Protein AF-A0A5K1AXL9-F1 (afdb_monomer_lite)

Foldseek 3Di:
DDDPVVLVVLCVVVVNPPVNSVVVVVVVVVCCCVLVVVNADDCVLQVVVVVLVFKDWDAADPVRHTDMGGNVVSDDPPDDDVSSVVNVVVNVVVVVVVVD

Radius of gyration: 15.62 Å; chains: 1; bounding box: 32×28×42 Å

InterPro domains:
  IPR011074 CRAL/TRIO, N-terminal domain [SM01100] (3-28)
  IPR036273 CRAL/TRIO, N-terminal domain superfamily [SSF46938] (2-37)
  IPR036865 CRAL-TRIO lipid binding domain superfamily [G3DSA:3.40.525.10] (1-98)

pLDDT: mean 89.52, std 8.22, range [56.31, 98.12]

Secondary structure (DSSP, 8-state):
---HHHHHHHHHTTTT-HHHHHHHHHHHHHHHHHH-TTSS--GGGSHHHHHTT-EEEEEE-TTS-EEEEE-GGG---SS--HHHHHHHHHHHHHHHHH--

Organism: NCBI:txid210225

Sequence (100 aa):
DHDDLTLRRFLRARDLNVDKAAALFLKFLRWRREFVPKGSISESEILNEIAKEKMFGQGFDKKGRPISVVIGARHTCFNRDIDEFKRTYVFFLALVQLSR

Structure (mmCIF, N/CA/C/O backbone):
data_AF-A0A5K1AXL9-F1
#
_entry.id   AF-A0A5K1AXL9-F1
#
loop_
_atom_site.group_PDB
_atom_site.id
_atom_site.type_symbol
_atom_site.label_atom_id
_atom_site.label_alt_id
_atom_site.label_comp_id
_atom_site.label_asym_id
_atom_site.label_entity_id
_atom_site.label_seq_id
_atom_site.pdbx_PDB_ins_code
_atom_site.Cartn_x
_atom_site.Cartn_y
_atom_site.Cartn_z
_atom_site.occupancy
_atom_site.B_iso_or_equiv
_atom_site.auth_seq_id
_atom_site.auth_comp_id
_atom_site.auth_asym_id
_atom_site.auth_atom_id
_atom_site.pdbx_PDB_model_num
ATOM 1 N N . ASP A 1 1 ? 7.622 5.560 17.108 1.00 56.31 1 ASP A N 1
ATOM 2 C CA . ASP A 1 1 ? 6.171 5.706 17.318 1.00 56.31 1 ASP A CA 1
ATOM 3 C C . ASP A 1 1 ? 5.430 5.829 16.003 1.00 56.31 1 ASP A C 1
ATOM 5 O O . ASP A 1 1 ? 5.959 6.411 15.063 1.00 56.31 1 ASP A O 1
ATOM 9 N N . HIS A 1 2 ? 4.254 5.209 15.907 1.00 76.06 2 HIS A N 1
ATOM 10 C CA . HIS A 1 2 ? 3.340 5.415 14.783 1.00 76.06 2 HIS A CA 1
ATOM 11 C C . HIS A 1 2 ? 2.405 6.570 15.126 1.00 76.06 2 HIS A C 1
ATOM 13 O O . HIS A 1 2 ? 1.928 6.642 16.255 1.00 76.06 2 HIS A O 1
ATOM 19 N N . ASP A 1 3 ? 2.149 7.452 14.162 1.00 85.88 3 ASP A N 1
ATOM 20 C CA . ASP A 1 3 ? 1.274 8.599 14.376 1.00 85.88 3 ASP A CA 1
ATOM 21 C C . ASP A 1 3 ? -0.192 8.186 14.618 1.00 85.88 3 ASP A C 1
ATOM 23 O O . ASP A 1 3 ? -0.662 7.112 14.213 1.00 85.88 3 ASP A O 1
ATOM 27 N N . ASP A 1 4 ? -0.946 9.077 15.262 1.00 90.06 4 ASP A N 1
ATOM 28 C CA . ASP A 1 4 ? -2.379 8.900 15.517 1.00 90.06 4 ASP A CA 1
ATOM 29 C C . ASP A 1 4 ? -3.162 8.625 14.229 1.00 90.06 4 ASP A C 1
ATOM 31 O O . ASP A 1 4 ? -4.161 7.896 14.225 1.00 90.06 4 ASP A O 1
ATOM 35 N N . LEU A 1 5 ? -2.711 9.199 13.109 1.00 86.50 5 LEU A N 1
ATOM 36 C CA . LEU A 1 5 ? -3.330 9.009 11.806 1.00 86.50 5 LEU A CA 1
ATOM 37 C C . LEU A 1 5 ? -3.239 7.547 11.353 1.00 86.50 5 LEU A C 1
ATOM 39 O O . LEU A 1 5 ? -4.233 6.993 10.874 1.00 86.50 5 LEU A O 1
ATOM 43 N N . THR A 1 6 ? -2.085 6.910 11.537 1.00 88.25 6 THR A N 1
ATOM 44 C CA . THR A 1 6 ? -1.854 5.498 11.238 1.00 88.25 6 THR A CA 1
ATOM 45 C C . THR A 1 6 ? -2.753 4.628 12.100 1.00 88.25 6 THR A C 1
ATOM 47 O O . THR A 1 6 ? -3.491 3.810 11.553 1.00 88.25 6 THR A O 1
ATOM 50 N N . LEU A 1 7 ? -2.785 4.842 13.417 1.00 92.50 7 LEU A N 1
ATOM 51 C CA . LEU A 1 7 ? -3.619 4.051 14.333 1.00 92.50 7 LEU A CA 1
ATOM 52 C C . LEU A 1 7 ? -5.118 4.163 13.998 1.00 92.50 7 LEU A C 1
ATOM 54 O O . LEU A 1 7 ? -5.826 3.152 13.924 1.00 92.50 7 LEU A O 1
ATOM 58 N N . ARG A 1 8 ? -5.601 5.371 13.676 1.00 93.38 8 ARG A N 1
ATOM 59 C CA . ARG A 1 8 ? -6.993 5.605 13.246 1.00 93.38 8 ARG A CA 1
ATOM 60 C C . ARG A 1 8 ? -7.369 4.835 11.978 1.00 93.38 8 ARG A C 1
ATOM 62 O O . ARG A 1 8 ? -8.534 4.463 11.833 1.00 93.38 8 ARG A O 1
ATOM 69 N N . ARG A 1 9 ? -6.430 4.569 11.060 1.00 91.56 9 ARG A N 1
ATOM 70 C CA . ARG A 1 9 ? -6.703 3.769 9.847 1.00 91.56 9 ARG A CA 1
ATOM 71 C C . ARG A 1 9 ? -7.071 2.327 10.203 1.00 91.56 9 ARG A C 1
ATOM 73 O O . ARG A 1 9 ? -8.028 1.803 9.637 1.00 91.56 9 ARG A O 1
ATOM 80 N N . PHE A 1 10 ? -6.378 1.713 11.164 1.00 94.88 10 PHE A N 1
ATOM 81 C CA . PHE A 1 10 ? -6.666 0.342 11.607 1.00 94.88 10 PHE A CA 1
ATOM 82 C C . PHE A 1 10 ? -8.005 0.243 12.337 1.00 94.88 10 PHE A C 1
ATOM 84 O O . PHE A 1 10 ? -8.767 -0.686 12.073 1.00 94.88 10 PHE A O 1
ATOM 91 N N . LEU A 1 11 ? -8.323 1.230 13.181 1.00 96.94 11 LEU A N 1
ATOM 92 C CA . LEU A 1 11 ? -9.625 1.317 13.848 1.00 96.94 11 LEU A CA 1
ATOM 93 C C . LEU A 1 11 ? -10.766 1.459 12.837 1.00 96.94 11 LEU A C 1
ATOM 95 O O . LEU A 1 11 ? -11.720 0.686 12.874 1.00 96.94 11 LEU A O 1
ATOM 99 N N . ARG A 1 12 ? -10.652 2.390 11.881 1.00 94.50 12 ARG A N 1
ATOM 100 C CA . ARG A 1 12 ? -11.661 2.575 10.822 1.00 94.50 12 ARG A CA 1
ATOM 101 C C . ARG A 1 12 ? -11.842 1.324 9.964 1.00 94.50 12 ARG A C 1
ATOM 103 O O . ARG A 1 12 ? -12.960 1.012 9.584 1.00 94.50 12 ARG A O 1
ATOM 110 N N . ALA A 1 13 ? -10.765 0.594 9.679 1.00 94.56 13 ALA A N 1
ATOM 111 C CA . ALA A 1 13 ? -10.823 -0.635 8.888 1.00 94.56 13 ALA A CA 1
ATOM 112 C C . ALA A 1 13 ? -11.513 -1.809 9.608 1.00 94.56 13 ALA A C 1
ATOM 114 O O . ALA A 1 13 ? -11.749 -2.846 8.984 1.00 94.56 13 ALA A O 1
ATOM 115 N N . ARG A 1 14 ? -11.769 -1.697 10.915 1.00 97.31 14 ARG A N 1
ATOM 116 C CA . ARG A 1 14 ? -12.371 -2.744 11.753 1.00 97.31 14 ARG A CA 1
ATOM 117 C C . ARG A 1 14 ? -13.529 -2.207 12.594 1.00 97.31 14 ARG A C 1
ATOM 119 O O . ARG A 1 14 ? -13.737 -2.686 13.703 1.00 97.31 14 ARG A O 1
ATOM 126 N N . ASP A 1 15 ? -14.252 -1.216 12.072 1.00 96.81 15 ASP A N 1
ATOM 127 C CA . ASP A 1 15 ? -15.472 -0.664 12.678 1.00 96.81 15 ASP A CA 1
ATOM 128 C C . ASP A 1 15 ? -15.281 -0.211 14.135 1.00 96.81 15 ASP A C 1
ATOM 130 O O . ASP A 1 15 ? -16.136 -0.415 14.990 1.00 96.81 15 ASP A O 1
ATOM 134 N N . LEU A 1 16 ? -14.115 0.377 14.427 1.00 96.69 16 LEU A N 1
ATOM 135 C CA . LEU A 1 16 ? -13.694 0.830 15.759 1.00 96.69 16 LEU A CA 1
ATOM 136 C C . LEU A 1 16 ? -13.584 -0.289 16.813 1.00 96.69 16 LEU A C 1
ATOM 138 O O . LEU A 1 16 ? -13.427 -0.004 17.999 1.00 96.69 16 LEU A O 1
ATOM 142 N N . ASN A 1 17 ? -13.590 -1.560 16.403 1.00 98.06 17 ASN A N 1
ATOM 143 C CA . ASN A 1 17 ? -13.312 -2.679 17.294 1.00 98.06 17 ASN A CA 1
ATOM 144 C C . ASN A 1 17 ? -11.812 -2.733 17.623 1.00 98.06 17 ASN A C 1
ATOM 146 O O . ASN A 1 17 ? -10.985 -3.063 16.766 1.00 98.06 17 ASN A O 1
ATOM 150 N N . VAL A 1 18 ? -11.478 -2.415 18.874 1.00 97.69 18 VAL A N 1
ATOM 151 C CA . VAL A 1 18 ? -10.094 -2.285 19.350 1.00 97.69 18 VAL A CA 1
ATOM 152 C C . VAL A 1 18 ? -9.313 -3.588 19.186 1.00 97.69 18 VAL A C 1
ATOM 154 O O . VAL A 1 18 ? -8.234 -3.564 18.598 1.00 97.69 18 VAL A O 1
ATOM 157 N N . ASP A 1 19 ? -9.867 -4.726 19.604 1.00 98.06 19 ASP A N 1
ATOM 158 C CA . ASP A 1 19 ? -9.166 -6.017 19.556 1.00 98.06 19 ASP A CA 1
ATOM 159 C C . ASP A 1 19 ? -8.841 -6.442 18.119 1.00 98.06 19 ASP A C 1
ATOM 161 O O . ASP A 1 19 ? -7.713 -6.824 17.794 1.00 98.06 19 ASP A O 1
ATOM 165 N N . LYS A 1 20 ? -9.816 -6.316 17.210 1.00 98.12 20 LYS A N 1
ATOM 166 C CA . LYS A 1 20 ? -9.632 -6.626 15.785 1.00 98.12 20 LYS A CA 1
ATOM 167 C C . LYS A 1 20 ? -8.651 -5.661 15.122 1.00 98.12 20 LYS A C 1
ATOM 169 O O . LYS A 1 20 ? -7.860 -6.091 14.277 1.00 98.12 20 LYS A O 1
ATOM 174 N N . ALA A 1 21 ? -8.700 -4.375 15.471 1.00 97.62 21 ALA A N 1
ATOM 175 C CA . ALA A 1 21 ? -7.778 -3.368 14.956 1.00 97.62 21 ALA A CA 1
ATOM 176 C C . ALA A 1 21 ? -6.345 -3.620 15.441 1.00 97.62 21 ALA A C 1
ATOM 178 O O . ALA A 1 21 ? -5.425 -3.610 14.624 1.00 97.62 21 ALA A O 1
ATOM 179 N N . ALA A 1 22 ? -6.158 -3.928 16.727 1.00 97.25 22 ALA A N 1
ATOM 180 C CA . ALA A 1 22 ? -4.864 -4.261 17.315 1.00 97.25 22 ALA A CA 1
ATOM 181 C C . ALA A 1 22 ? -4.270 -5.528 16.684 1.00 97.25 22 ALA A C 1
ATOM 183 O O . ALA A 1 22 ? -3.118 -5.525 16.247 1.00 97.25 22 ALA A O 1
ATOM 184 N N . ALA A 1 23 ? -5.069 -6.588 16.528 1.00 98.06 23 ALA A N 1
ATOM 185 C CA . ALA A 1 23 ? -4.633 -7.810 15.855 1.00 98.06 23 ALA A CA 1
ATOM 186 C C . ALA A 1 23 ? -4.226 -7.561 14.390 1.00 98.06 23 ALA A C 1
ATOM 188 O O . ALA A 1 23 ? -3.235 -8.121 13.912 1.00 98.06 23 ALA A O 1
ATOM 189 N N . LEU A 1 24 ? -4.963 -6.711 13.663 1.00 97.31 24 LEU A N 1
ATOM 190 C CA . LEU A 1 24 ? -4.600 -6.309 12.302 1.00 97.31 24 LEU A CA 1
ATOM 191 C C . LEU A 1 24 ? -3.308 -5.485 12.280 1.00 97.31 24 LEU A C 1
ATOM 193 O O . LEU A 1 24 ? -2.453 -5.717 11.426 1.00 97.31 24 LEU A O 1
ATOM 197 N N . PHE A 1 25 ? -3.158 -4.551 13.217 1.00 96.00 25 PHE A N 1
ATOM 198 C CA . PHE A 1 25 ? -1.986 -3.693 13.327 1.00 96.00 25 PHE A CA 1
ATOM 199 C C . PHE A 1 25 ? -0.720 -4.506 13.607 1.00 96.00 25 PHE A C 1
ATOM 201 O O . PHE A 1 25 ? 0.270 -4.351 12.900 1.00 96.00 25 PHE A O 1
ATOM 208 N N . LEU A 1 26 ? -0.765 -5.463 14.537 1.00 96.75 26 LEU A N 1
ATOM 209 C CA . LEU A 1 26 ? 0.365 -6.356 14.816 1.00 96.75 26 LEU A CA 1
ATOM 210 C C . LEU A 1 26 ? 0.769 -7.190 13.589 1.00 96.75 26 LEU A C 1
ATOM 212 O O . LEU A 1 26 ? 1.960 -7.321 13.294 1.00 96.75 26 LEU A O 1
ATOM 216 N N . LYS A 1 27 ? -0.209 -7.710 12.831 1.00 97.25 27 LYS A N 1
ATOM 217 C CA . LYS A 1 27 ? 0.055 -8.407 11.558 1.00 97.25 27 LYS A CA 1
ATOM 218 C C . LYS A 1 27 ? 0.718 -7.481 10.540 1.00 97.25 27 LYS A C 1
ATOM 220 O O . LYS A 1 27 ? 1.684 -7.884 9.898 1.00 97.25 27 LYS A O 1
ATOM 225 N N . PHE A 1 28 ? 0.235 -6.245 10.426 1.00 93.88 28 PHE A N 1
ATOM 226 C CA . PHE A 1 28 ? 0.829 -5.227 9.565 1.00 93.88 28 PHE A CA 1
ATOM 227 C C . PHE A 1 28 ? 2.270 -4.892 9.968 1.00 93.88 28 PHE A C 1
ATOM 229 O O . PHE A 1 28 ? 3.130 -4.832 9.096 1.00 93.88 28 PHE A O 1
ATOM 236 N N . LEU A 1 29 ? 2.570 -4.732 11.261 1.00 93.94 29 LEU A N 1
ATOM 237 C CA . LEU A 1 29 ? 3.927 -4.438 11.736 1.00 93.94 29 LEU A CA 1
ATOM 238 C C . LEU A 1 29 ? 4.916 -5.566 11.443 1.00 93.94 29 LEU A C 1
ATOM 240 O O . LEU A 1 29 ? 6.083 -5.299 11.158 1.00 93.94 29 LEU A O 1
ATOM 244 N N . ARG A 1 30 ? 4.475 -6.824 11.547 1.00 96.06 30 ARG A N 1
ATOM 245 C CA . ARG A 1 30 ? 5.301 -7.975 11.166 1.00 96.06 30 ARG A CA 1
ATOM 246 C C . ARG A 1 30 ? 5.553 -7.975 9.660 1.00 96.06 30 ARG A C 1
ATOM 248 O O . ARG A 1 30 ? 6.704 -7.953 9.243 1.00 96.06 30 ARG A O 1
ATOM 255 N N . TRP A 1 31 ? 4.487 -7.876 8.866 1.00 95.56 31 TRP A N 1
ATOM 256 C CA . TRP A 1 31 ? 4.592 -7.819 7.409 1.00 95.56 31 TRP A CA 1
ATOM 257 C C . TRP A 1 31 ? 5.470 -6.655 6.932 1.00 95.56 31 TRP A C 1
ATOM 259 O O . TRP A 1 31 ? 6.288 -6.839 6.041 1.00 95.56 31 TRP A O 1
ATOM 269 N N . ARG A 1 32 ? 5.361 -5.466 7.539 1.00 92.88 32 ARG A N 1
ATOM 270 C CA . ARG A 1 32 ? 6.160 -4.297 7.146 1.00 92.88 32 ARG A CA 1
ATOM 271 C C . ARG A 1 32 ? 7.651 -4.514 7.399 1.00 92.88 32 ARG A C 1
ATOM 273 O O . ARG A 1 32 ? 8.449 -4.116 6.562 1.00 92.88 32 ARG A O 1
ATOM 280 N N . ARG A 1 33 ? 8.021 -5.158 8.511 1.00 93.38 33 ARG A N 1
ATOM 281 C CA . ARG A 1 33 ? 9.421 -5.502 8.817 1.00 93.38 33 ARG A CA 1
ATOM 282 C C . ARG A 1 33 ? 10.000 -6.510 7.827 1.00 93.38 33 ARG A C 1
ATOM 284 O O . ARG A 1 33 ? 11.157 -6.381 7.451 1.00 93.38 33 ARG A O 1
ATOM 291 N N . GLU A 1 34 ? 9.195 -7.480 7.407 1.00 94.62 34 GLU A N 1
ATOM 292 C CA . GLU A 1 34 ? 9.612 -8.529 6.471 1.00 94.62 34 GLU A CA 1
ATOM 293 C C . GLU A 1 34 ? 9.659 -8.025 5.019 1.00 94.62 34 GLU A C 1
ATOM 295 O O . GLU A 1 34 ? 10.615 -8.288 4.298 1.00 94.62 34 GLU A O 1
ATOM 300 N N . PHE A 1 35 ? 8.634 -7.287 4.586 1.00 93.25 35 PHE A N 1
ATOM 301 C CA . PHE A 1 35 ? 8.428 -6.919 3.182 1.00 93.25 35 PHE A CA 1
ATOM 302 C C . PHE A 1 35 ? 8.985 -5.536 2.811 1.00 93.25 35 PHE A C 1
ATOM 304 O O . PHE A 1 35 ? 9.324 -5.302 1.654 1.00 93.25 35 PHE A O 1
ATOM 311 N N . VAL A 1 36 ? 9.086 -4.611 3.774 1.00 92.75 36 VAL A N 1
ATOM 312 C CA . VAL A 1 36 ? 9.607 -3.244 3.573 1.00 92.75 36 VAL A CA 1
ATOM 313 C C . VAL A 1 36 ? 10.695 -2.939 4.617 1.00 92.75 36 VAL A C 1
ATOM 315 O O . VAL A 1 36 ? 10.545 -2.022 5.431 1.00 92.75 36 VAL A O 1
ATOM 318 N N . PRO A 1 37 ? 11.808 -3.699 4.629 1.00 91.31 37 PRO A N 1
ATOM 319 C CA . PRO A 1 37 ? 12.817 -3.618 5.688 1.00 91.31 37 PRO A CA 1
ATOM 320 C C . PRO A 1 37 ? 13.509 -2.249 5.762 1.00 91.31 37 PRO A C 1
ATOM 322 O O . PRO A 1 37 ? 13.920 -1.824 6.837 1.00 91.31 37 PRO A O 1
ATOM 325 N N . LYS A 1 38 ? 13.587 -1.522 4.640 1.00 91.44 38 LYS A N 1
ATOM 326 C CA . LYS A 1 38 ? 14.154 -0.164 4.560 1.00 91.44 38 LYS A CA 1
ATOM 327 C C . LYS A 1 38 ? 13.168 0.939 4.975 1.00 91.44 38 LYS A C 1
ATOM 329 O O . LYS A 1 38 ? 13.484 2.118 4.883 1.00 91.44 38 LYS A O 1
ATOM 334 N N . GLY A 1 39 ? 11.952 0.581 5.390 1.00 89.50 39 GLY A N 1
ATOM 335 C CA . GLY A 1 39 ? 10.900 1.519 5.796 1.00 89.50 39 GLY A CA 1
ATOM 336 C C . GLY A 1 39 ? 10.078 2.107 4.642 1.00 89.50 39 GLY A C 1
ATOM 337 O O . GLY A 1 39 ? 8.890 2.385 4.842 1.00 89.50 39 GLY A O 1
ATOM 338 N N . SER A 1 40 ? 10.653 2.217 3.445 1.00 91.50 40 SER A N 1
ATOM 339 C CA . SER A 1 40 ? 9.991 2.600 2.193 1.00 91.50 40 SER A CA 1
ATOM 340 C C . SER A 1 40 ? 10.485 1.745 1.018 1.00 91.50 40 SER A C 1
ATOM 342 O O . SER A 1 40 ? 11.463 1.010 1.139 1.00 91.50 40 SER A O 1
ATOM 344 N N . ILE A 1 41 ? 9.772 1.830 -0.105 1.00 94.25 41 ILE A N 1
ATOM 345 C CA . ILE A 1 41 ? 10.179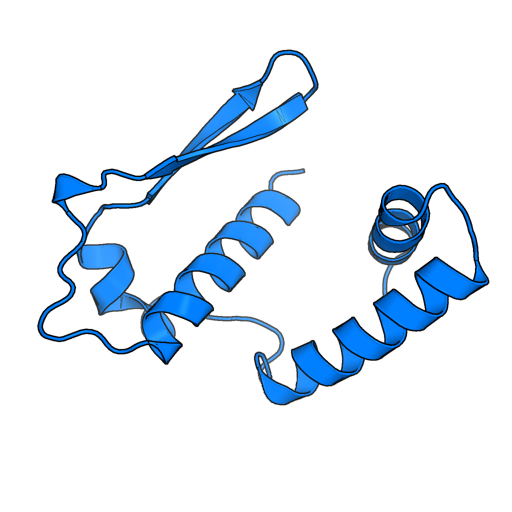 1.262 -1.395 1.00 94.25 41 ILE A CA 1
ATOM 346 C C . ILE A 1 41 ? 10.588 2.445 -2.270 1.00 94.25 41 ILE A C 1
ATOM 348 O O . ILE A 1 41 ? 9.852 3.430 -2.327 1.00 94.25 41 ILE A O 1
ATOM 352 N N . SER A 1 42 ? 11.752 2.377 -2.911 1.00 93.50 42 SER A N 1
ATOM 353 C CA . SER A 1 42 ? 12.212 3.400 -3.855 1.00 93.50 42 SER A CA 1
ATOM 354 C C . SER A 1 42 ? 11.827 3.043 -5.287 1.00 93.50 42 SER A C 1
ATOM 356 O O . SER A 1 42 ? 11.659 1.873 -5.619 1.00 93.50 42 SER A O 1
ATOM 358 N N . GLU A 1 43 ? 11.757 4.044 -6.167 1.00 92.25 43 GLU A N 1
ATOM 359 C CA . GLU A 1 43 ? 11.466 3.833 -7.594 1.00 92.25 43 GLU A CA 1
ATOM 360 C C . GLU A 1 43 ? 12.479 2.901 -8.275 1.00 92.25 43 GLU A C 1
ATOM 362 O O . GLU A 1 43 ? 12.110 2.099 -9.127 1.00 92.25 43 GLU A O 1
ATOM 367 N N . SER A 1 44 ? 13.744 2.928 -7.843 1.00 94.06 44 SER A N 1
ATOM 368 C CA . SER A 1 44 ? 14.784 2.017 -8.334 1.00 94.06 44 SER A CA 1
ATOM 369 C C . SER A 1 44 ? 14.489 0.536 -8.069 1.00 94.06 44 SER A C 1
ATOM 371 O O . SER A 1 44 ? 14.986 -0.314 -8.800 1.00 94.06 44 SER A O 1
ATOM 373 N N . GLU A 1 45 ? 13.678 0.209 -7.056 1.00 93.56 45 GLU A N 1
ATOM 374 C CA . GLU A 1 45 ? 13.288 -1.172 -6.744 1.00 93.56 45 GLU A CA 1
ATOM 375 C C . GLU A 1 45 ? 12.131 -1.682 -7.614 1.00 93.56 45 GLU A C 1
ATOM 377 O O . GLU A 1 45 ? 11.781 -2.857 -7.496 1.00 93.56 45 GLU A O 1
ATOM 382 N N . ILE A 1 46 ? 11.522 -0.807 -8.426 1.00 93.56 46 ILE A N 1
ATOM 383 C CA . ILE A 1 46 ? 10.314 -1.065 -9.229 1.00 93.56 46 ILE A CA 1
ATOM 384 C C . ILE A 1 46 ? 10.397 -0.472 -10.647 1.00 93.56 46 ILE A C 1
ATOM 386 O O . ILE A 1 46 ? 9.375 -0.235 -11.297 1.00 93.56 46 ILE A O 1
ATOM 390 N N . LEU A 1 47 ? 11.612 -0.186 -11.123 1.00 93.06 47 LEU A N 1
ATOM 391 C CA . LEU A 1 47 ? 11.851 0.541 -12.369 1.00 93.06 47 LEU A CA 1
ATOM 392 C C . LEU A 1 47 ? 11.220 -0.159 -13.585 1.00 93.06 47 LEU A C 1
ATOM 394 O O . LEU A 1 47 ? 10.648 0.511 -14.446 1.00 93.06 47 LEU A O 1
ATOM 398 N N . ASN A 1 48 ? 11.274 -1.494 -13.655 1.00 90.62 48 ASN A N 1
ATOM 399 C CA . ASN A 1 48 ? 10.725 -2.242 -14.788 1.00 90.62 48 ASN A CA 1
ATOM 400 C C . ASN A 1 48 ? 9.196 -2.210 -14.776 1.00 90.62 48 ASN A C 1
ATOM 402 O O . ASN A 1 48 ? 8.560 -2.198 -15.829 1.00 90.62 48 ASN A O 1
ATOM 406 N N . GLU A 1 49 ? 8.586 -2.213 -13.593 1.00 90.69 49 GLU A N 1
ATOM 407 C CA . GLU A 1 49 ? 7.137 -2.100 -13.443 1.00 90.69 49 GLU A CA 1
ATOM 408 C C . GLU A 1 49 ? 6.617 -0.682 -13.717 1.00 90.69 49 GLU A C 1
ATOM 410 O O . GLU A 1 49 ? 5.555 -0.542 -14.331 1.00 90.69 49 GLU A O 1
ATOM 415 N N . ILE A 1 50 ? 7.379 0.357 -13.353 1.00 89.94 50 ILE A N 1
ATOM 416 C CA . ILE A 1 50 ? 7.093 1.750 -13.733 1.00 89.94 50 ILE A CA 1
ATOM 417 C C . ILE A 1 50 ? 7.180 1.916 -15.253 1.00 89.94 50 ILE A C 1
ATOM 419 O O . ILE A 1 50 ? 6.259 2.467 -15.856 1.00 89.94 50 ILE A O 1
ATOM 423 N N . ALA A 1 51 ? 8.230 1.381 -15.886 1.00 90.50 51 ALA A N 1
ATOM 424 C CA . ALA A 1 51 ? 8.456 1.489 -17.330 1.00 90.50 51 ALA A CA 1
ATOM 425 C C . ALA A 1 51 ? 7.332 0.870 -18.183 1.00 90.50 51 ALA A C 1
ATOM 427 O O . ALA A 1 51 ? 7.158 1.235 -19.343 1.00 90.50 51 ALA A O 1
ATOM 428 N N . LYS A 1 52 ? 6.532 -0.047 -17.620 1.00 89.19 52 LYS A N 1
ATOM 429 C CA . LYS A 1 52 ? 5.348 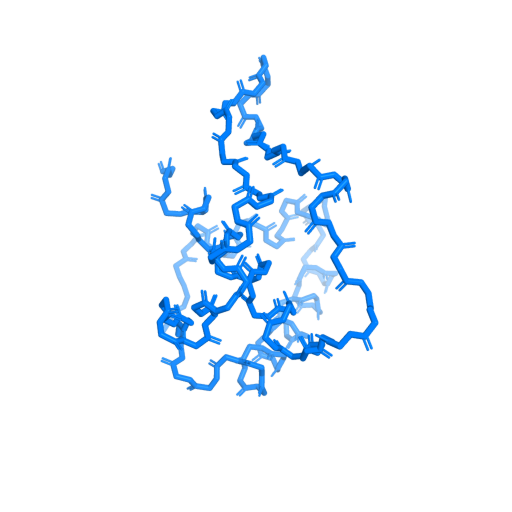-0.613 -18.293 1.00 89.19 52 LYS A CA 1
ATOM 430 C C . LYS A 1 52 ? 4.189 0.380 -18.404 1.00 89.19 52 LYS A C 1
ATOM 432 O O . LYS A 1 52 ? 3.229 0.087 -19.116 1.00 89.19 52 LYS A O 1
ATOM 437 N N . GLU A 1 53 ? 4.230 1.493 -17.665 1.00 89.38 5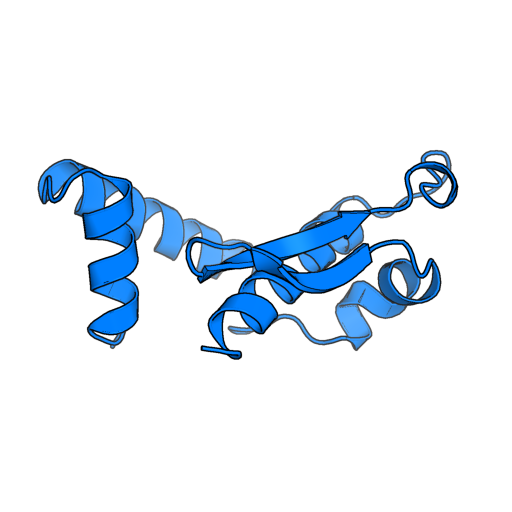3 GLU A N 1
ATOM 438 C CA . GLU A 1 53 ? 3.215 2.553 -17.661 1.00 89.38 53 GLU A CA 1
ATOM 439 C C . GLU A 1 53 ? 1.788 1.999 -17.600 1.00 89.38 53 GLU A C 1
ATOM 441 O O . GLU A 1 53 ? 0.917 2.307 -18.419 1.00 89.38 53 GLU A O 1
ATOM 446 N N . LYS A 1 54 ? 1.554 1.071 -16.674 1.00 89.19 54 LYS A N 1
ATOM 447 C CA . LYS A 1 54 ? 0.285 0.340 -16.613 1.00 89.19 54 LYS A CA 1
ATOM 448 C C . LYS A 1 54 ? -0.615 0.778 -15.473 1.00 89.19 54 LYS A C 1
ATOM 450 O O . LYS A 1 54 ? -1.748 0.322 -15.447 1.00 89.19 54 LYS A O 1
ATOM 455 N N . MET A 1 55 ? -0.142 1.603 -14.540 1.00 88.88 55 MET A N 1
ATOM 456 C CA . MET A 1 55 ? -0.900 2.045 -13.369 1.00 88.88 55 MET A CA 1
ATOM 457 C C . MET A 1 55 ? -0.785 3.559 -13.199 1.00 88.88 55 MET A C 1
ATOM 459 O O . MET A 1 55 ? 0.314 4.101 -13.214 1.00 88.88 55 MET A O 1
ATOM 463 N N . PHE A 1 56 ? -1.924 4.225 -13.020 1.00 87.75 56 PHE A N 1
ATOM 464 C CA . PHE A 1 56 ? -2.022 5.682 -12.953 1.00 87.75 56 PHE A CA 1
ATOM 465 C C . PHE A 1 56 ? -2.903 6.108 -11.781 1.00 87.75 56 PHE A C 1
ATOM 467 O O . PHE A 1 56 ? -3.968 5.527 -11.569 1.00 87.75 56 PHE A O 1
ATOM 474 N N . GLY A 1 57 ? -2.497 7.146 -11.049 1.00 87.12 57 GLY A N 1
ATOM 475 C CA . GLY A 1 57 ? -3.382 7.854 -10.121 1.00 87.12 57 GLY A CA 1
ATOM 476 C C . GLY A 1 57 ? -4.324 8.782 -10.892 1.00 87.12 57 GLY A C 1
ATOM 477 O O . GLY A 1 57 ? -3.880 9.503 -11.777 1.00 87.12 57 GLY A O 1
ATOM 478 N N . GLN A 1 58 ? -5.619 8.755 -10.578 1.00 87.38 58 GLN A N 1
ATOM 479 C CA . GLN A 1 58 ? -6.670 9.494 -11.299 1.00 87.38 58 GLN A CA 1
ATOM 480 C C . GLN A 1 58 ? -7.513 10.355 -10.341 1.00 87.38 58 GLN A C 1
ATOM 482 O O . GLN A 1 58 ? -8.724 10.502 -10.494 1.00 87.38 58 GLN A O 1
ATOM 487 N N . GLY A 1 59 ? -6.871 10.909 -9.309 1.00 88.56 59 GLY A N 1
ATOM 488 C CA . GLY A 1 59 ? -7.524 11.762 -8.319 1.00 88.56 59 GLY A CA 1
ATOM 489 C C . GLY A 1 59 ? -8.429 10.988 -7.358 1.00 88.56 59 GLY A C 1
ATOM 490 O O . GLY A 1 59 ? -8.085 9.893 -6.909 1.00 88.56 59 GLY A O 1
ATOM 491 N N . PHE A 1 60 ? -9.571 11.580 -7.008 1.00 91.00 60 PHE A N 1
ATOM 492 C CA . PHE A 1 60 ? -10.502 11.055 -6.011 1.00 91.00 60 PHE A CA 1
ATOM 493 C C . PHE A 1 60 ? -11.922 10.969 -6.566 1.00 91.00 60 PHE A C 1
ATOM 495 O O . PHE A 1 60 ? -12.341 11.788 -7.382 1.00 91.00 60 PHE A O 1
ATOM 502 N N . ASP A 1 61 ? -12.68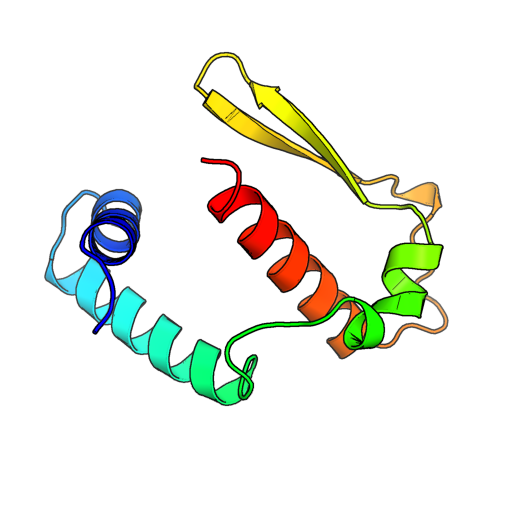4 9.988 -6.093 1.00 92.50 61 ASP A N 1
ATOM 503 C CA . ASP A 1 61 ? -14.106 9.891 -6.398 1.00 92.50 61 ASP A CA 1
ATOM 504 C C . ASP A 1 61 ? -14.944 10.910 -5.603 1.00 92.50 61 ASP A C 1
ATOM 506 O O . ASP A 1 61 ? -14.450 11.631 -4.734 1.00 92.50 61 ASP A O 1
ATOM 510 N N . LYS A 1 62 ? -16.261 10.919 -5.845 1.00 94.94 62 LYS A N 1
ATOM 511 C CA . LYS A 1 62 ? -17.221 11.806 -5.157 1.00 94.94 62 LYS A CA 1
ATOM 512 C C . LYS A 1 62 ? -17.253 11.648 -3.627 1.00 94.94 62 LYS A C 1
ATOM 514 O O . LYS A 1 62 ? -17.854 12.472 -2.950 1.00 94.94 62 LYS A O 1
ATOM 519 N N . LYS A 1 63 ? -16.661 10.584 -3.078 1.00 92.69 63 LYS A N 1
ATOM 520 C CA . LYS A 1 63 ? -16.574 10.299 -1.639 1.00 92.69 63 LYS A CA 1
ATOM 521 C C . LYS A 1 63 ? -15.158 10.527 -1.088 1.00 92.69 63 LYS A C 1
ATOM 523 O O . LYS A 1 63 ? -14.879 10.116 0.037 1.00 92.69 63 LYS A O 1
ATOM 528 N N . GLY A 1 64 ? -14.252 11.133 -1.860 1.00 88.56 64 GLY A N 1
ATOM 529 C CA . GLY A 1 64 ? -12.866 11.373 -1.445 1.00 88.56 64 GLY A CA 1
ATOM 530 C C . GLY A 1 64 ? -12.015 10.099 -1.373 1.00 88.56 64 GLY A C 1
ATOM 531 O O . GLY A 1 64 ? -11.013 10.049 -0.645 1.00 88.56 64 GLY A O 1
ATOM 532 N N . ARG A 1 65 ? -12.412 9.031 -2.079 1.00 88.06 65 ARG A N 1
ATOM 533 C CA . ARG A 1 65 ? -11.633 7.791 -2.174 1.00 88.06 65 ARG A CA 1
ATOM 534 C C . ARG A 1 65 ? -10.675 7.895 -3.363 1.00 88.06 65 ARG A C 1
ATOM 536 O O . ARG A 1 65 ? -11.130 8.239 -4.450 1.00 88.06 65 ARG A O 1
ATOM 543 N N . PRO A 1 66 ? -9.375 7.624 -3.172 1.00 90.31 66 PRO A N 1
ATOM 544 C CA . PRO A 1 66 ? -8.395 7.711 -4.248 1.00 90.31 66 PRO A CA 1
ATOM 545 C C . PRO A 1 66 ? -8.710 6.695 -5.349 1.00 90.31 66 PRO A C 1
ATOM 547 O O . PRO A 1 66 ? -9.090 5.558 -5.058 1.00 90.31 66 PRO A O 1
ATOM 550 N N . ILE A 1 67 ? -8.547 7.111 -6.602 1.00 90.75 67 ILE A N 1
ATOM 551 C CA . ILE A 1 67 ? -8.776 6.291 -7.791 1.00 90.75 67 ILE A CA 1
ATOM 552 C C . ILE A 1 67 ? -7.427 5.956 -8.424 1.00 90.75 67 ILE A C 1
ATOM 554 O O . ILE A 1 67 ? -6.605 6.838 -8.679 1.00 90.75 67 ILE A O 1
ATOM 558 N N . SER A 1 68 ? -7.227 4.677 -8.734 1.00 90.06 68 SER A N 1
ATOM 559 C CA . SER A 1 68 ? -6.136 4.220 -9.592 1.00 90.06 68 SER A CA 1
ATOM 560 C C . SER A 1 68 ? -6.700 3.483 -10.800 1.00 90.06 68 SER A C 1
ATOM 562 O O . SER A 1 68 ? -7.609 2.666 -10.659 1.00 90.06 68 SER A O 1
ATOM 564 N N . VAL A 1 69 ? -6.154 3.756 -11.982 1.00 91.25 69 VAL A N 1
ATOM 565 C CA . VAL A 1 69 ? -6.504 3.073 -13.233 1.00 91.25 69 VAL A CA 1
ATOM 566 C C . VAL A 1 69 ? -5.362 2.157 -13.634 1.00 91.25 69 VAL A C 1
ATOM 568 O O . VAL A 1 69 ? -4.204 2.569 -13.612 1.00 91.25 69 VAL A O 1
ATOM 571 N N . VAL A 1 70 ? -5.699 0.921 -14.007 1.00 91.12 70 VAL A N 1
ATOM 572 C CA . VAL A 1 70 ? -4.734 -0.073 -14.482 1.00 91.12 70 VAL A CA 1
ATOM 573 C C . VAL A 1 70 ? -5.065 -0.477 -15.916 1.00 91.12 70 VAL A C 1
ATOM 575 O O . VAL A 1 70 ? -6.178 -0.918 -16.198 1.00 91.12 70 VAL A O 1
ATOM 578 N N . ILE A 1 71 ? -4.096 -0.360 -16.823 1.00 91.94 71 ILE A N 1
ATOM 579 C CA . ILE A 1 71 ? -4.230 -0.777 -18.222 1.00 91.94 71 ILE A CA 1
ATOM 580 C C . ILE A 1 71 ? -3.851 -2.255 -18.329 1.00 91.94 71 ILE A C 1
ATOM 582 O O . ILE A 1 71 ? -2.677 -2.609 -18.440 1.00 91.94 71 ILE A O 1
ATOM 586 N N . GLY A 1 72 ? -4.861 -3.129 -18.321 1.00 88.81 72 GLY A N 1
ATOM 587 C CA . GLY A 1 72 ? -4.670 -4.583 -18.379 1.00 88.81 72 GLY A CA 1
ATOM 588 C C . GLY A 1 72 ? -3.899 -5.062 -19.614 1.00 88.81 72 GLY A C 1
ATOM 589 O O . GLY A 1 72 ? -3.086 -5.971 -19.503 1.00 88.81 72 GLY A O 1
ATOM 590 N N . ALA A 1 73 ? -4.063 -4.402 -20.764 1.00 89.69 73 ALA A N 1
ATOM 591 C CA . ALA A 1 73 ? -3.340 -4.741 -21.995 1.00 89.69 73 ALA A CA 1
ATOM 592 C C . ALA A 1 73 ? -1.811 -4.560 -21.887 1.00 89.69 73 ALA A C 1
ATOM 594 O O . ALA A 1 73 ? -1.064 -5.202 -22.616 1.00 89.69 73 ALA A O 1
ATOM 595 N N . ARG A 1 74 ? -1.335 -3.723 -20.952 1.00 87.81 74 ARG A N 1
ATOM 596 C CA . ARG A 1 74 ? 0.097 -3.525 -20.658 1.00 87.81 74 ARG A CA 1
ATOM 597 C C . ARG A 1 74 ? 0.618 -4.510 -19.600 1.00 87.81 74 ARG A C 1
ATOM 599 O O . ARG A 1 74 ? 1.752 -4.404 -19.137 1.00 87.81 74 ARG A O 1
ATOM 606 N N . HIS A 1 75 ? -0.202 -5.474 -19.175 1.00 83.94 75 HIS A N 1
ATOM 607 C CA . HIS A 1 75 ? 0.199 -6.506 -18.227 1.00 83.94 75 HIS A CA 1
ATOM 608 C C . HIS A 1 75 ? 0.876 -7.686 -18.942 1.00 83.94 75 HIS A C 1
ATOM 610 O O . HIS A 1 75 ? 0.217 -8.600 -19.427 1.00 83.94 75 HIS A O 1
ATOM 616 N N . THR A 1 76 ? 2.209 -7.708 -18.955 1.00 77.88 76 THR A N 1
ATOM 617 C CA . THR A 1 76 ? 2.998 -8.836 -19.478 1.00 77.88 76 THR A CA 1
ATOM 618 C C . THR A 1 76 ? 3.214 -9.903 -18.396 1.00 77.88 76 THR A C 1
ATOM 620 O O . THR A 1 76 ? 3.968 -9.682 -17.445 1.00 77.88 76 THR A O 1
ATOM 623 N N . CYS A 1 77 ? 2.568 -11.067 -18.521 1.00 75.19 77 CYS A N 1
ATOM 624 C CA . CYS A 1 77 ? 2.658 -12.155 -17.534 1.00 75.19 77 CYS A CA 1
ATOM 625 C C . CYS A 1 77 ? 3.829 -13.131 -17.754 1.00 75.19 77 CYS A C 1
ATOM 627 O O . CYS A 1 77 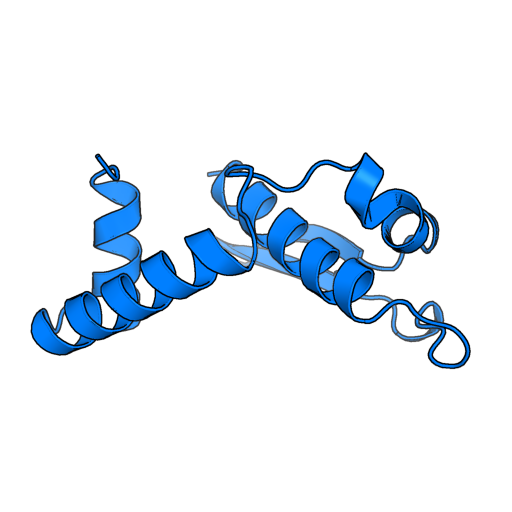? 4.198 -13.833 -16.818 1.00 75.19 77 CYS A O 1
ATOM 629 N N . PHE A 1 78 ? 4.408 -13.169 -18.959 1.00 71.19 78 PHE A N 1
ATOM 630 C CA . PHE A 1 78 ? 5.311 -14.241 -19.404 1.00 71.19 78 PHE A CA 1
ATOM 631 C C . PHE A 1 78 ? 6.740 -14.172 -18.830 1.00 71.19 78 PHE A C 1
ATOM 633 O O . PHE A 1 78 ? 7.424 -15.185 -18.769 1.00 71.19 78 PHE A O 1
ATOM 640 N N . ASN A 1 79 ? 7.190 -13.005 -18.363 1.00 68.69 79 ASN A N 1
ATOM 6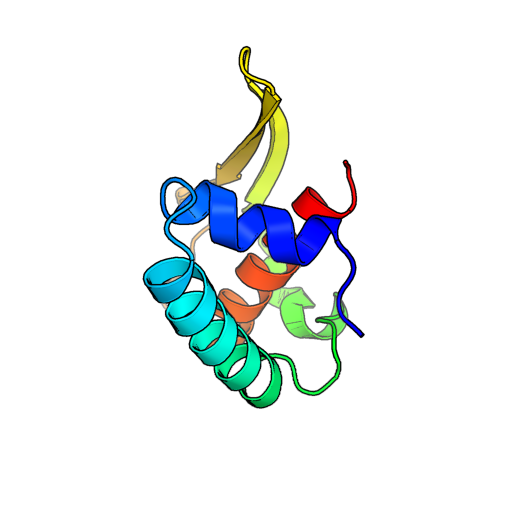41 C CA . ASN A 1 79 ? 8.488 -12.835 -17.704 1.00 68.69 79 ASN A CA 1
ATOM 642 C C . ASN A 1 79 ? 8.381 -11.699 -16.679 1.00 68.69 79 ASN A C 1
ATOM 644 O O . ASN A 1 79 ? 8.658 -10.541 -16.994 1.00 68.69 79 ASN A O 1
ATOM 648 N N . ARG A 1 80 ? 7.846 -11.998 -15.487 1.00 75.44 80 ARG A N 1
ATOM 649 C CA . ARG A 1 80 ? 7.652 -10.994 -14.432 1.00 75.44 80 ARG A CA 1
ATOM 650 C C . ARG A 1 80 ? 8.354 -11.394 -13.146 1.00 75.44 80 ARG A C 1
ATOM 652 O O . ARG A 1 80 ? 8.182 -12.513 -12.665 1.00 75.44 80 ARG A O 1
ATOM 659 N N . ASP A 1 81 ? 9.040 -10.429 -12.553 1.00 88.88 81 ASP A N 1
ATOM 660 C CA . ASP A 1 81 ? 9.403 -10.486 -11.148 1.00 88.88 81 ASP A CA 1
ATOM 661 C C . ASP A 1 81 ? 8.139 -10.198 -10.317 1.00 88.88 81 ASP A C 1
ATOM 663 O O . ASP A 1 81 ? 7.570 -9.102 -10.332 1.00 88.88 81 ASP A O 1
ATOM 667 N N . ILE A 1 82 ? 7.640 -11.229 -9.632 1.00 90.00 82 ILE A N 1
ATOM 668 C CA . ILE A 1 82 ? 6.445 -11.123 -8.788 1.00 90.00 82 ILE A CA 1
ATOM 669 C C . ILE A 1 82 ? 6.708 -10.215 -7.583 1.00 90.00 82 ILE A C 1
ATOM 671 O O . ILE A 1 82 ? 5.781 -9.559 -7.103 1.00 90.00 82 ILE A O 1
ATOM 675 N N . ASP A 1 83 ? 7.936 -10.169 -7.080 1.00 92.00 83 ASP A N 1
ATOM 676 C CA . ASP A 1 83 ? 8.274 -9.359 -5.920 1.00 92.00 83 ASP A CA 1
ATOM 677 C C . ASP A 1 83 ? 8.409 -7.886 -6.302 1.00 92.00 83 ASP A C 1
ATOM 679 O O . ASP A 1 83 ? 7.843 -7.045 -5.601 1.00 92.00 83 ASP A O 1
ATOM 683 N N . GLU A 1 84 ? 9.006 -7.569 -7.454 1.00 92.19 84 GLU A N 1
ATOM 684 C CA . GLU A 1 84 ? 8.953 -6.218 -8.040 1.00 92.19 84 GLU A CA 1
ATOM 685 C C . GLU A 1 84 ? 7.499 -5.758 -8.251 1.00 92.19 84 GLU A C 1
ATOM 687 O O . GLU A 1 84 ? 7.100 -4.654 -7.855 1.00 92.19 84 GLU A O 1
ATOM 692 N N . PHE A 1 85 ? 6.657 -6.643 -8.793 1.00 90.50 85 PHE A N 1
ATOM 693 C CA . PHE A 1 85 ? 5.236 -6.369 -8.982 1.00 90.50 85 PHE A CA 1
ATOM 694 C C . PHE A 1 85 ? 4.526 -6.067 -7.656 1.00 90.50 85 PHE A C 1
ATOM 696 O O . PHE A 1 85 ? 3.840 -5.052 -7.551 1.00 90.50 85 PHE A O 1
ATOM 703 N N . LYS A 1 86 ? 4.711 -6.884 -6.610 1.00 93.06 86 LYS A N 1
ATOM 704 C CA . LYS A 1 86 ? 4.134 -6.615 -5.278 1.00 93.06 86 LYS A CA 1
ATOM 705 C C . LYS A 1 86 ? 4.639 -5.289 -4.699 1.00 93.06 86 LYS A C 1
ATOM 707 O O . LYS A 1 86 ? 3.838 -4.519 -4.165 1.00 93.06 86 LYS A O 1
ATOM 712 N N . ARG A 1 87 ? 5.944 -5.007 -4.811 1.00 94.81 87 ARG A N 1
ATOM 713 C CA . ARG A 1 87 ? 6.557 -3.754 -4.340 1.00 94.81 87 ARG A CA 1
ATOM 714 C C . ARG A 1 87 ? 5.934 -2.535 -5.009 1.00 94.81 87 ARG A C 1
ATOM 716 O O . ARG A 1 87 ? 5.645 -1.558 -4.326 1.00 94.81 87 ARG A O 1
ATOM 723 N N . THR A 1 88 ? 5.621 -2.633 -6.298 1.00 92.25 88 THR A N 1
ATOM 724 C CA . THR A 1 88 ? 4.957 -1.567 -7.060 1.00 92.25 88 THR A CA 1
ATOM 725 C C . THR A 1 88 ? 3.611 -1.177 -6.443 1.00 92.25 88 THR A C 1
ATOM 727 O O . THR A 1 88 ? 3.346 0.004 -6.230 1.00 92.25 88 THR A O 1
ATOM 730 N N . TYR A 1 89 ? 2.770 -2.146 -6.059 1.00 91.12 89 TYR A N 1
ATOM 731 C CA . TYR A 1 89 ? 1.494 -1.837 -5.391 1.00 91.12 89 TYR A CA 1
ATOM 732 C C . TYR A 1 89 ? 1.691 -1.185 -4.027 1.00 91.12 89 TYR A C 1
ATOM 734 O O . TYR A 1 89 ? 0.967 -0.254 -3.680 1.00 91.12 89 TYR A O 1
ATOM 742 N N . VAL A 1 90 ? 2.660 -1.666 -3.247 1.00 93.12 90 VAL A N 1
ATOM 743 C CA . VAL A 1 90 ? 2.962 -1.085 -1.934 1.00 93.12 90 VAL A CA 1
ATOM 744 C C . VAL A 1 90 ? 3.459 0.355 -2.082 1.00 93.12 90 VAL A C 1
ATOM 746 O O . VAL A 1 90 ? 3.021 1.219 -1.323 1.00 93.12 90 VAL A O 1
ATOM 749 N N . PHE A 1 91 ? 4.292 0.630 -3.089 1.00 92.25 91 PHE A N 1
ATOM 750 C CA . PHE A 1 91 ? 4.747 1.974 -3.440 1.00 92.25 91 PHE A CA 1
ATOM 751 C C . PHE A 1 91 ? 3.575 2.901 -3.793 1.00 92.25 91 PHE A C 1
ATOM 753 O O . PHE A 1 91 ? 3.408 3.944 -3.161 1.00 92.25 91 PHE A O 1
ATOM 760 N N . PHE A 1 92 ? 2.694 2.494 -4.715 1.00 88.88 92 PHE A N 1
ATOM 761 C CA . PHE A 1 92 ? 1.523 3.298 -5.087 1.00 88.88 92 PHE A CA 1
ATOM 762 C C . PHE A 1 92 ? 0.570 3.541 -3.909 1.00 88.88 92 PHE A C 1
ATOM 764 O O . PHE A 1 92 ? 0.084 4.657 -3.729 1.00 88.88 92 PHE A O 1
ATOM 771 N N . LEU A 1 93 ? 0.319 2.531 -3.069 1.00 87.81 93 LEU A N 1
ATOM 772 C CA . LEU A 1 93 ? -0.510 2.693 -1.871 1.00 87.81 93 LEU A CA 1
ATOM 773 C C . LEU A 1 93 ? 0.113 3.668 -0.865 1.00 87.81 93 LEU A C 1
ATOM 775 O O . LEU A 1 93 ? -0.622 4.420 -0.224 1.00 87.81 93 LEU A O 1
ATOM 779 N N . ALA A 1 94 ? 1.440 3.671 -0.721 1.00 86.81 94 ALA A N 1
ATOM 780 C CA . ALA A 1 94 ? 2.143 4.625 0.131 1.00 86.81 94 ALA A CA 1
ATOM 781 C C . ALA A 1 94 ? 2.045 6.055 -0.423 1.00 86.81 94 ALA A C 1
ATOM 783 O O . ALA A 1 94 ? 1.732 6.971 0.335 1.00 86.81 94 ALA A O 1
ATOM 784 N N . LEU A 1 95 ? 2.212 6.246 -1.736 1.00 84.56 95 LEU A N 1
ATOM 785 C CA . LEU A 1 95 ? 2.043 7.554 -2.382 1.00 84.56 95 LEU A CA 1
ATOM 786 C C . LEU A 1 95 ? 0.638 8.125 -2.174 1.00 84.56 95 LEU A C 1
ATOM 788 O O . LEU A 1 95 ? 0.484 9.273 -1.768 1.00 84.56 95 LEU A O 1
ATOM 792 N N . VAL A 1 96 ? -0.390 7.299 -2.362 1.00 81.44 96 VAL A N 1
ATOM 793 C CA . VAL A 1 96 ? -1.793 7.683 -2.137 1.00 81.44 96 VAL A CA 1
ATOM 794 C C . VAL A 1 96 ? -2.068 8.072 -0.675 1.00 81.44 96 VAL A C 1
ATOM 796 O O . VAL A 1 96 ? -2.969 8.861 -0.387 1.00 81.44 96 VAL A O 1
ATOM 799 N N . GLN A 1 97 ? -1.315 7.510 0.274 1.00 75.69 97 GLN A N 1
ATOM 800 C CA . GLN A 1 97 ? -1.420 7.861 1.691 1.00 75.69 97 GLN A CA 1
ATOM 801 C C . GLN A 1 97 ? -0.700 9.163 2.052 1.00 75.69 97 GLN A C 1
ATOM 803 O O . GLN A 1 97 ? -1.084 9.753 3.060 1.00 75.69 97 GLN A O 1
ATOM 808 N N . LEU A 1 98 ? 0.321 9.556 1.282 1.00 68.00 98 LEU A N 1
ATOM 809 C CA . LEU A 1 98 ? 1.074 10.806 1.433 1.00 68.00 98 LEU A CA 1
ATOM 810 C C . LEU A 1 98 ? 0.394 11.992 0.739 1.00 68.00 98 LEU A C 1
ATOM 812 O O . LEU A 1 98 ? 0.578 13.127 1.154 1.00 68.00 98 LEU A O 1
ATOM 816 N N . SER A 1 99 ? -0.407 11.745 -0.298 1.00 59.78 99 SER A N 1
ATOM 817 C CA . SER A 1 99 ? -1.161 12.779 -1.019 1.00 59.78 99 SER A CA 1
ATOM 818 C C . SER A 1 99 ? -2.438 13.241 -0.289 1.00 59.78 99 SER A C 1
ATOM 820 O O . SER A 1 99 ? -3.385 13.690 -0.936 1.00 59.78 99 SER A O 1
ATOM 822 N N . ARG A 1 100 ? -2.519 13.043 1.030 1.00 58.72 100 ARG A N 1
ATOM 823 C CA . ARG A 1 100 ? -3.638 13.402 1.912 1.00 58.72 100 ARG A CA 1
ATOM 824 C C . ARG A 1 100 ? -3.130 14.280 3.037 1.00 58.72 100 ARG A C 1
ATOM 826 O O . ARG A 1 100 ? -3.881 15.206 3.401 1.00 58.72 100 ARG A O 1
#